Protein AF-A0A6B3HMD3-F1 (afdb_monomer_lite)

Secondary structure (DSSP, 8-state):
-HHHHHHHHHHHHHHHTT--HHHHHHHHHHHHHHHHHHHHHHHHHHHHHHT--SHHHHHHHHHHHHHS-HHHHHHHHHHHH-----

Radius of gyration: 17.98 Å; chains: 1; bounding box: 40×19×48 Å

pLDDT: mean 86.11, std 6.66, range [61.19, 96.38]

Sequence (86 aa):
GCQAIEDAVVLAHALASDADVPAALAAYTESRHRRTTLISRRSRRIGDLARLSHPLAVSARNLAVRATPPAVTSRALDTVLGWQPP

Structure (mmCIF, N/CA/C/O backbone):
data_AF-A0A6B3HMD3-F1
#
_entry.id   AF-A0A6B3HMD3-F1
#
loop_
_atom_site.group_PDB
_atom_site.id
_atom_site.type_symbol
_atom_site.label_atom_id
_atom_site.label_alt_id
_atom_site.label_comp_id
_atom_site.label_asym_id
_atom_site.label_entity_id
_atom_site.label_seq_id
_atom_site.pdbx_PDB_ins_code
_atom_site.Cartn_x
_atom_site.Cartn_y
_atom_site.Cartn_z
_atom_site.occupancy
_atom_site.B_iso_or_equiv
_atom_site.auth_seq_id
_atom_site.auth_comp_id
_atom_site.auth_asym_id
_atom_site.auth_atom_id
_atom_site.pdbx_PDB_model_num
ATOM 1 N N . GLY A 1 1 ? -4.214 9.825 1.911 1.00 61.19 1 GLY A N 1
ATOM 2 C CA . GLY A 1 1 ? -5.621 9.843 1.481 1.00 61.19 1 GLY A CA 1
ATOM 3 C C . GLY A 1 1 ? -6.286 8.534 1.832 1.00 61.19 1 GLY A C 1
ATOM 4 O O . GLY A 1 1 ? -6.720 8.392 2.961 1.00 61.19 1 GLY A O 1
ATOM 5 N N . CYS A 1 2 ? -6.278 7.558 0.921 1.00 82.06 2 CYS A N 1
ATOM 6 C CA . CYS A 1 2 ? -7.052 6.316 1.064 1.00 82.06 2 CYS A CA 1
ATOM 7 C C . CYS A 1 2 ? -6.737 5.505 2.332 1.00 82.06 2 CYS A C 1
ATOM 9 O O . CYS A 1 2 ? -7.657 5.151 3.052 1.00 82.06 2 CYS A O 1
ATOM 11 N N . GLN A 1 3 ? -5.456 5.299 2.669 1.00 82.38 3 GLN A N 1
ATOM 12 C CA . GLN A 1 3 ? -5.076 4.525 3.864 1.00 82.38 3 GLN A CA 1
ATOM 13 C C . GLN A 1 3 ? -5.605 5.134 5.170 1.00 82.38 3 GLN A C 1
ATOM 15 O O . GLN A 1 3 ? -6.093 4.397 6.010 1.00 82.38 3 GLN A O 1
ATOM 20 N N . ALA A 1 4 ? -5.596 6.464 5.304 1.00 82.94 4 ALA A N 1
ATOM 21 C CA . ALA A 1 4 ? -6.126 7.130 6.496 1.00 82.94 4 ALA A CA 1
ATOM 22 C C . ALA A 1 4 ? -7.651 6.968 6.625 1.00 82.94 4 ALA A C 1
ATOM 24 O O . ALA A 1 4 ? -8.165 6.853 7.731 1.00 82.94 4 ALA A O 1
ATOM 25 N N . ILE A 1 5 ? -8.369 6.937 5.496 1.00 86.50 5 ILE A N 1
ATOM 26 C CA . ILE A 1 5 ? -9.819 6.696 5.472 1.00 86.50 5 ILE A CA 1
ATOM 27 C C . ILE A 1 5 ? -10.119 5.234 5.832 1.00 86.50 5 ILE A C 1
ATOM 29 O O . ILE A 1 5 ? -10.982 4.983 6.665 1.00 86.50 5 ILE A O 1
ATOM 33 N N . GLU A 1 6 ? -9.383 4.276 5.259 1.00 84.62 6 GLU A N 1
ATOM 34 C CA . GLU A 1 6 ? -9.497 2.856 5.627 1.00 84.62 6 GLU A CA 1
ATOM 35 C C . GLU A 1 6 ? -9.224 2.636 7.122 1.00 84.62 6 GLU A C 1
ATOM 37 O O . GLU A 1 6 ? -9.959 1.909 7.786 1.00 84.62 6 GLU A O 1
ATOM 42 N N . ASP A 1 7 ? -8.181 3.280 7.654 1.00 85.12 7 ASP A N 1
ATOM 43 C CA . ASP A 1 7 ? -7.788 3.178 9.059 1.00 85.12 7 ASP A CA 1
ATOM 44 C C . ASP A 1 7 ? -8.877 3.736 9.985 1.00 85.12 7 ASP A C 1
ATOM 46 O O . ASP A 1 7 ? -9.202 3.110 10.992 1.00 85.12 7 ASP A O 1
ATOM 50 N N . ALA A 1 8 ? -9.501 4.860 9.613 1.00 86.12 8 ALA A N 1
ATOM 51 C CA . ALA A 1 8 ? -10.618 5.433 10.359 1.00 86.12 8 ALA A CA 1
ATOM 52 C C . ALA A 1 8 ? -11.839 4.496 10.401 1.00 86.12 8 ALA A C 1
ATOM 54 O O . ALA A 1 8 ? -12.438 4.334 11.463 1.00 86.12 8 ALA A O 1
ATOM 55 N N . VAL A 1 9 ? -12.186 3.844 9.282 1.00 88.06 9 VAL A N 1
ATOM 56 C CA . VAL A 1 9 ? -13.307 2.884 9.220 1.00 88.06 9 VAL A CA 1
ATOM 57 C C . VAL A 1 9 ? -13.039 1.661 10.099 1.00 88.06 9 VAL A C 1
ATOM 59 O O . VAL A 1 9 ? -13.904 1.266 10.878 1.00 88.06 9 VAL A O 1
ATOM 62 N N . VAL A 1 10 ? -11.837 1.078 10.023 1.00 85.50 10 VAL A N 1
ATOM 63 C CA . VAL A 1 10 ? -11.486 -0.107 10.827 1.00 85.50 10 VAL A CA 1
ATOM 64 C C . VAL A 1 10 ? -11.412 0.230 12.317 1.00 85.50 10 VAL A C 1
ATOM 66 O O . VAL A 1 10 ? -11.874 -0.554 13.143 1.00 85.50 10 VAL A O 1
ATOM 69 N N . LEU A 1 11 ? -10.877 1.401 12.674 1.00 86.44 11 LEU A N 1
ATOM 70 C CA . LEU A 1 11 ? -10.833 1.853 14.063 1.00 86.44 11 LEU A CA 1
ATOM 71 C C . LEU A 1 11 ? -12.240 2.093 14.627 1.00 86.44 11 LEU A C 1
ATOM 73 O O . LEU A 1 11 ? -12.525 1.665 15.743 1.00 86.44 11 LEU A O 1
ATOM 77 N N . ALA A 1 12 ? -13.127 2.730 13.857 1.00 87.38 12 ALA A N 1
ATOM 78 C CA . ALA A 1 12 ? -14.519 2.927 14.258 1.00 87.38 12 ALA A CA 1
ATOM 79 C C . ALA A 1 12 ? -15.242 1.587 14.475 1.00 87.38 12 ALA A C 1
ATOM 81 O O . ALA A 1 12 ? -15.947 1.432 15.468 1.00 87.38 12 ALA A O 1
ATOM 82 N N . HIS A 1 13 ? -15.016 0.604 13.596 1.00 87.62 13 HIS A N 1
ATOM 83 C CA . HIS A 1 13 ? -15.562 -0.745 13.752 1.00 87.62 13 HIS A CA 1
ATOM 84 C C . HIS A 1 13 ? -15.041 -1.437 15.025 1.00 87.62 13 HIS A C 1
ATOM 86 O O . HIS A 1 13 ? -15.832 -1.980 15.788 1.00 87.62 13 HIS A O 1
ATOM 92 N N . ALA A 1 14 ? -13.734 -1.366 15.302 1.00 86.69 14 ALA A N 1
ATOM 93 C CA . ALA A 1 14 ? -13.136 -1.970 16.499 1.00 86.69 14 ALA A CA 1
ATOM 94 C C . ALA A 1 14 ? -13.629 -1.333 17.814 1.00 86.69 14 ALA A C 1
ATOM 96 O O . ALA A 1 14 ? -13.767 -2.021 18.826 1.00 86.69 14 ALA A O 1
ATOM 97 N N . LEU A 1 15 ? -13.910 -0.027 17.806 1.00 87.94 15 LEU A N 1
ATOM 98 C CA . LEU A 1 15 ? -14.472 0.687 18.958 1.00 87.94 15 LEU A CA 1
ATOM 99 C C . LEU A 1 15 ? -15.968 0.405 19.164 1.00 87.94 15 LEU A C 1
ATOM 101 O O . LEU A 1 15 ? -16.444 0.490 20.290 1.00 87.94 15 LEU A O 1
ATOM 105 N N . ALA A 1 16 ? -16.707 0.058 18.106 1.00 86.88 16 ALA A N 1
ATOM 106 C CA . ALA A 1 16 ? -18.135 -0.255 18.189 1.00 86.88 16 ALA A CA 1
ATOM 107 C C . ALA A 1 16 ? -18.429 -1.606 18.870 1.00 86.88 16 ALA A C 1
ATOM 109 O O . ALA A 1 16 ? -19.554 -1.845 19.296 1.00 86.88 16 ALA A O 1
ATOM 110 N N . SER A 1 17 ? -17.431 -2.484 18.992 1.00 81.06 17 SER A N 1
ATOM 111 C CA . SER A 1 17 ? -17.535 -3.807 19.627 1.00 81.06 17 SER A CA 1
ATOM 112 C C . SER A 1 17 ? -17.446 -3.803 21.170 1.00 81.06 17 SER A C 1
ATOM 114 O O . SER A 1 17 ? -17.051 -4.810 21.750 1.00 81.06 17 SER A O 1
ATOM 116 N N . ASP A 1 18 ? -17.785 -2.690 21.840 1.00 74.69 18 ASP A N 1
ATOM 117 C CA . ASP A 1 18 ? -17.730 -2.504 23.311 1.00 74.69 18 ASP A CA 1
ATOM 118 C C . ASP A 1 18 ? -16.360 -2.821 23.956 1.00 74.69 18 ASP A C 1
ATOM 120 O O . ASP A 1 18 ? -16.248 -3.111 25.149 1.00 74.69 18 ASP A O 1
ATOM 124 N N . ALA A 1 19 ? -15.285 -2.751 23.169 1.00 73.69 19 ALA A N 1
ATOM 125 C CA . ALA A 1 19 ? -13.926 -2.942 23.657 1.00 73.69 19 ALA A CA 1
ATOM 126 C C . ALA A 1 19 ? -13.422 -1.684 24.380 1.00 73.69 19 ALA A C 1
ATOM 128 O O . ALA A 1 19 ? -13.692 -0.555 23.960 1.00 73.69 19 ALA A O 1
ATOM 129 N N . ASP A 1 20 ? -12.623 -1.871 25.435 1.00 87.88 20 ASP A N 1
ATOM 130 C CA . ASP A 1 20 ? -11.859 -0.758 25.992 1.00 87.88 20 ASP A CA 1
ATOM 131 C C . ASP A 1 20 ? -10.922 -0.157 24.920 1.00 87.88 20 ASP A C 1
ATOM 133 O O . ASP A 1 20 ? -10.510 -0.820 23.961 1.00 87.88 20 ASP A O 1
ATOM 137 N N . VAL A 1 21 ? -10.618 1.139 25.040 1.00 87.44 21 VAL A N 1
ATOM 138 C CA . VAL A 1 21 ? -9.833 1.862 24.022 1.00 87.44 21 VAL A CA 1
ATOM 139 C C . VAL A 1 21 ? -8.464 1.201 23.764 1.00 87.44 21 VAL A C 1
ATOM 141 O O . VAL A 1 21 ? -8.100 1.053 22.594 1.00 87.44 21 VAL A O 1
ATOM 144 N N . PRO A 1 22 ? -7.698 0.765 24.786 1.00 89.56 22 PRO A N 1
ATOM 145 C CA . PRO A 1 22 ? -6.450 0.033 24.566 1.00 89.56 22 PRO A CA 1
ATOM 146 C C . PRO A 1 22 ? -6.612 -1.276 23.773 1.00 89.56 22 PRO A C 1
ATOM 148 O O . PRO A 1 22 ? -5.827 -1.535 22.859 1.00 89.56 22 PRO A O 1
ATOM 151 N N . ALA A 1 23 ? -7.627 -2.086 24.074 1.00 85.00 23 ALA A N 1
ATOM 152 C CA . ALA A 1 23 ? -7.911 -3.346 23.396 1.00 85.00 23 ALA A CA 1
ATOM 153 C C . ALA A 1 23 ? -8.376 -3.116 21.954 1.00 85.00 23 ALA A C 1
ATOM 155 O O . ALA A 1 23 ? -7.910 -3.807 21.045 1.00 85.00 23 ALA A O 1
ATOM 156 N N . ALA A 1 24 ? -9.214 -2.103 21.716 1.00 84.62 24 ALA A N 1
ATOM 157 C CA . ALA A 1 24 ? -9.634 -1.708 20.374 1.00 84.62 24 ALA A CA 1
ATOM 158 C C . ALA A 1 24 ? -8.439 -1.264 19.513 1.00 84.62 24 ALA A C 1
ATOM 160 O O . ALA A 1 24 ? -8.326 -1.664 18.353 1.00 84.62 24 ALA A O 1
ATOM 161 N N . LEU A 1 25 ? -7.498 -0.497 20.081 1.00 86.75 25 LEU A N 1
ATOM 162 C CA . LEU A 1 25 ? -6.267 -0.092 19.392 1.00 86.75 25 LEU A CA 1
ATOM 163 C C . LEU A 1 25 ? -5.336 -1.277 19.101 1.00 86.75 25 LEU A C 1
ATOM 165 O O . LEU A 1 25 ? -4.706 -1.308 18.039 1.00 86.75 25 LEU A O 1
ATOM 169 N N . ALA A 1 26 ? -5.251 -2.260 20.001 1.00 86.00 26 ALA A N 1
ATOM 170 C CA . ALA A 1 26 ? -4.472 -3.478 19.783 1.00 86.00 26 ALA A CA 1
ATOM 171 C C . ALA A 1 26 ? -5.071 -4.338 18.656 1.00 86.00 26 ALA A C 1
ATOM 173 O O . ALA A 1 26 ? -4.351 -4.728 17.736 1.00 86.00 26 ALA A O 1
ATOM 174 N N . ALA A 1 27 ? -6.390 -4.556 18.668 1.00 82.81 27 ALA A N 1
ATOM 175 C CA . ALA A 1 27 ? -7.109 -5.270 17.611 1.00 82.81 27 ALA A CA 1
ATOM 176 C C . ALA A 1 27 ? -7.017 -4.547 16.254 1.00 82.81 27 ALA A C 1
ATOM 178 O O . ALA A 1 27 ? -6.727 -5.167 15.226 1.00 82.81 27 ALA A O 1
ATOM 179 N N . TYR A 1 28 ? -7.176 -3.219 16.250 1.00 84.00 28 TYR A N 1
ATOM 180 C CA . TYR A 1 28 ? -6.932 -2.379 15.077 1.00 84.00 28 TYR A CA 1
ATOM 181 C C . TYR A 1 28 ? -5.506 -2.578 14.544 1.00 84.00 28 TYR A C 1
ATOM 183 O O . TYR A 1 28 ? -5.322 -2.848 13.354 1.00 84.00 28 TYR A O 1
ATOM 191 N N . THR A 1 29 ? -4.500 -2.506 15.421 1.00 83.44 29 THR A N 1
ATOM 192 C CA . THR A 1 29 ? -3.092 -2.660 15.040 1.00 83.44 29 THR A CA 1
ATOM 193 C C . THR A 1 29 ? -2.843 -4.033 14.426 1.00 83.44 29 THR A C 1
ATOM 195 O O . THR A 1 29 ? -2.284 -4.099 13.334 1.00 83.44 29 THR A O 1
ATOM 198 N N . GLU A 1 30 ? -3.314 -5.115 15.045 1.00 82.19 30 GLU A N 1
ATOM 199 C CA . GLU A 1 30 ? -3.155 -6.473 14.510 1.00 82.19 30 GLU A CA 1
ATOM 200 C C . GLU A 1 30 ? -3.805 -6.615 13.121 1.00 82.19 30 GLU A C 1
ATOM 202 O O . GLU A 1 30 ? -3.184 -7.110 12.176 1.00 82.19 30 GLU A O 1
ATOM 207 N N . SER A 1 31 ? -5.019 -6.081 12.951 1.00 77.12 31 SER A N 1
ATOM 208 C CA . SER A 1 31 ? -5.755 -6.165 11.683 1.00 77.12 31 SER A CA 1
ATOM 209 C C . SER A 1 31 ? -5.094 -5.383 10.535 1.00 77.12 31 SER A C 1
ATOM 211 O O . SER A 1 31 ? -5.084 -5.836 9.385 1.00 77.12 31 SER A O 1
ATOM 213 N N . ARG A 1 32 ? -4.506 -4.211 10.817 1.00 76.56 32 ARG A N 1
ATOM 214 C CA . ARG A 1 32 ? -3.980 -3.297 9.787 1.00 76.56 32 ARG A CA 1
ATOM 215 C C . ARG A 1 32 ? -2.480 -3.419 9.566 1.00 76.56 32 ARG A C 1
ATOM 217 O O . ARG A 1 32 ? -2.016 -3.205 8.442 1.00 76.56 32 ARG A O 1
ATOM 224 N N . HIS A 1 33 ? -1.709 -3.828 10.573 1.00 77.88 33 HIS A N 1
ATOM 225 C CA . HIS A 1 33 ? -0.245 -3.802 10.531 1.00 77.88 33 HIS A CA 1
ATOM 226 C C . HIS A 1 33 ? 0.328 -4.589 9.345 1.00 77.88 33 HIS A C 1
ATOM 228 O O . HIS A 1 33 ? 1.197 -4.086 8.622 1.00 77.88 33 HIS A O 1
ATOM 234 N N . ARG A 1 34 ? -0.193 -5.793 9.072 1.00 73.25 34 ARG A N 1
ATOM 235 C CA . ARG A 1 34 ? 0.281 -6.627 7.956 1.00 73.25 34 ARG A CA 1
ATOM 236 C C . ARG A 1 34 ? 0.029 -5.970 6.595 1.00 73.25 34 ARG A C 1
ATOM 238 O O . ARG A 1 34 ? 0.942 -5.919 5.767 1.00 73.25 34 ARG A O 1
ATOM 245 N N . ARG A 1 35 ? -1.179 -5.445 6.357 1.00 73.25 35 ARG A N 1
ATOM 246 C CA . ARG A 1 35 ? -1.561 -4.841 5.066 1.00 73.25 35 ARG A CA 1
ATOM 247 C C . ARG A 1 35 ? -0.834 -3.515 4.840 1.00 73.25 35 ARG A C 1
ATOM 249 O O . ARG A 1 35 ? -0.199 -3.344 3.797 1.00 73.25 35 ARG A O 1
ATOM 256 N N . THR A 1 36 ? -0.833 -2.631 5.835 1.00 78.00 36 THR A N 1
ATOM 257 C CA . THR A 1 36 ? -0.189 -1.313 5.746 1.00 78.00 36 THR A CA 1
ATOM 258 C C . THR A 1 36 ? 1.323 -1.446 5.552 1.00 78.00 36 THR A C 1
ATOM 260 O O . THR A 1 36 ? 1.913 -0.758 4.714 1.00 78.00 36 THR A O 1
ATOM 263 N N . THR A 1 37 ? 1.967 -2.403 6.230 1.00 80.94 37 THR A N 1
ATOM 264 C CA . THR A 1 37 ? 3.408 -2.656 6.071 1.00 80.94 37 THR A CA 1
ATOM 265 C C . THR A 1 37 ? 3.757 -3.133 4.663 1.00 80.94 37 THR A C 1
ATOM 267 O O . THR A 1 37 ? 4.750 -2.675 4.087 1.00 80.94 37 THR A O 1
ATOM 270 N N . LEU A 1 38 ? 2.953 -4.026 4.080 1.00 82.88 38 LEU A N 1
ATOM 271 C CA . LEU A 1 38 ? 3.167 -4.518 2.717 1.00 82.88 38 LEU A CA 1
ATOM 272 C C . LEU A 1 38 ? 3.038 -3.394 1.686 1.00 82.88 38 LEU A C 1
ATOM 274 O O . LEU A 1 38 ? 3.936 -3.229 0.855 1.00 82.88 38 LEU A O 1
ATOM 278 N N . ILE A 1 39 ? 1.977 -2.587 1.775 1.00 83.50 39 ILE A N 1
ATOM 279 C CA . ILE A 1 39 ? 1.752 -1.446 0.876 1.00 83.50 39 ILE A CA 1
ATOM 280 C C . ILE A 1 39 ? 2.902 -0.442 1.009 1.00 83.50 39 ILE A C 1
ATOM 282 O O . ILE A 1 39 ? 3.514 -0.062 0.013 1.00 83.50 39 ILE A O 1
ATOM 286 N N . SER A 1 40 ? 3.281 -0.088 2.238 1.00 85.06 40 SER A N 1
ATOM 287 C CA . SER A 1 40 ? 4.361 0.864 2.511 1.00 85.06 40 SER A CA 1
ATOM 288 C C . SER A 1 40 ? 5.719 0.388 1.970 1.00 85.06 40 SER A C 1
ATOM 290 O O . SER A 1 40 ? 6.443 1.147 1.321 1.00 85.06 40 SER A O 1
ATOM 292 N N . ARG A 1 41 ? 6.067 -0.895 2.160 1.00 87.38 41 ARG A N 1
ATOM 293 C CA . ARG A 1 41 ? 7.299 -1.490 1.605 1.00 87.38 41 ARG A CA 1
ATOM 294 C C . ARG A 1 41 ? 7.287 -1.509 0.077 1.00 87.38 41 ARG A C 1
ATOM 296 O O . ARG A 1 41 ? 8.318 -1.238 -0.537 1.00 87.38 41 ARG A O 1
ATOM 303 N N . ARG A 1 42 ? 6.142 -1.816 -0.535 1.00 85.81 42 ARG A N 1
ATOM 304 C CA . ARG A 1 42 ? 5.990 -1.834 -1.993 1.00 85.81 42 ARG A CA 1
ATOM 305 C C . ARG A 1 42 ? 6.148 -0.438 -2.591 1.00 85.81 42 ARG A C 1
ATOM 307 O O . ARG A 1 42 ? 6.916 -0.283 -3.537 1.00 85.81 42 ARG A O 1
ATOM 314 N N . SER A 1 43 ? 5.501 0.567 -2.003 1.00 86.19 43 SER A N 1
ATOM 315 C CA . SER A 1 43 ? 5.625 1.966 -2.426 1.00 86.19 43 SER A CA 1
ATOM 316 C C . SER A 1 43 ? 7.063 2.466 -2.328 1.00 86.19 43 SER A C 1
ATOM 318 O O . SER A 1 43 ? 7.548 3.086 -3.271 1.00 86.19 43 SER A O 1
ATOM 320 N N . ARG A 1 44 ? 7.781 2.132 -1.242 1.00 88.94 44 ARG A N 1
ATOM 321 C CA . ARG A 1 44 ? 9.213 2.455 -1.107 1.00 88.94 44 ARG A CA 1
ATOM 322 C C . ARG A 1 44 ? 10.040 1.876 -2.254 1.00 88.94 44 ARG A C 1
ATOM 324 O O . ARG A 1 44 ? 10.714 2.631 -2.940 1.00 88.94 44 ARG A O 1
ATOM 331 N N . ARG A 1 45 ? 9.906 0.574 -2.536 1.00 89.62 45 ARG A N 1
ATOM 332 C CA . ARG A 1 45 ? 10.643 -0.082 -3.634 1.00 89.62 45 ARG A CA 1
ATOM 333 C C . ARG A 1 45 ? 10.353 0.543 -4.998 1.00 89.62 45 ARG A C 1
ATOM 335 O O . ARG A 1 45 ? 11.276 0.757 -5.775 1.00 89.62 45 ARG A O 1
ATOM 342 N N . ILE A 1 46 ? 9.086 0.842 -5.293 1.00 90.19 46 ILE A N 1
ATOM 343 C CA . ILE A 1 46 ? 8.710 1.514 -6.547 1.00 90.19 46 ILE A CA 1
ATOM 344 C C . ILE A 1 46 ? 9.350 2.903 -6.610 1.00 90.19 46 ILE A C 1
ATOM 346 O O . ILE A 1 46 ? 9.918 3.265 -7.637 1.00 90.19 46 ILE A O 1
ATOM 350 N N . GLY A 1 47 ? 9.312 3.653 -5.507 1.00 89.12 47 GLY A N 1
ATOM 351 C CA . GLY A 1 47 ? 9.977 4.945 -5.397 1.00 89.12 47 GLY A CA 1
ATOM 352 C C . GLY A 1 47 ? 11.485 4.850 -5.632 1.00 89.12 47 GLY A C 1
ATOM 353 O O . GLY A 1 47 ? 12.038 5.681 -6.344 1.00 89.12 47 GLY A O 1
ATOM 354 N N . ASP A 1 48 ? 12.155 3.843 -5.077 1.00 91.75 48 ASP A N 1
ATOM 355 C CA . ASP A 1 48 ? 13.597 3.634 -5.255 1.00 91.75 48 ASP A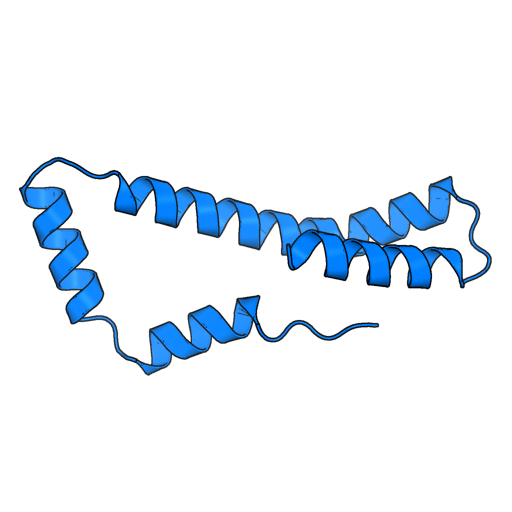 CA 1
ATOM 356 C C . ASP A 1 48 ? 13.939 3.329 -6.722 1.00 91.75 48 ASP A C 1
ATOM 358 O O . ASP A 1 48 ? 14.848 3.936 -7.287 1.00 91.75 48 ASP A O 1
ATOM 362 N N . LEU A 1 49 ? 13.149 2.471 -7.381 1.00 91.12 49 LEU A N 1
ATOM 363 C CA . LEU A 1 49 ? 13.282 2.181 -8.816 1.00 91.12 49 LEU A CA 1
ATOM 364 C C . LEU A 1 49 ? 13.015 3.413 -9.695 1.00 91.12 49 LEU A C 1
ATOM 366 O O . LEU A 1 49 ? 13.670 3.612 -10.725 1.00 91.12 49 LEU A O 1
ATOM 370 N N . ALA A 1 50 ? 12.055 4.249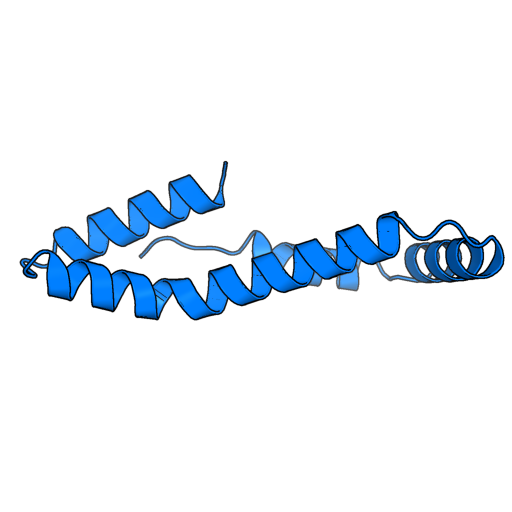 -9.300 1.00 89.88 50 ALA A N 1
ATOM 371 C CA . ALA A 1 50 ? 11.730 5.482 -10.006 1.00 89.88 50 ALA A CA 1
ATOM 372 C C . ALA A 1 50 ? 12.873 6.508 -9.931 1.00 89.88 50 ALA A C 1
ATOM 374 O O . ALA A 1 50 ? 13.075 7.248 -10.892 1.00 89.88 50 ALA A O 1
ATOM 375 N N . ARG A 1 51 ? 13.654 6.504 -8.840 1.00 92.31 51 ARG A N 1
ATOM 376 C CA . ARG A 1 51 ? 14.805 7.400 -8.630 1.00 92.31 51 ARG A CA 1
ATOM 377 C C . ARG A 1 51 ? 16.122 6.907 -9.242 1.00 92.31 51 ARG A C 1
ATOM 379 O O . ARG A 1 51 ? 17.120 7.615 -9.145 1.00 92.31 51 ARG A O 1
ATOM 386 N N . LEU A 1 52 ? 16.155 5.730 -9.875 1.00 93.12 52 LEU A N 1
ATOM 387 C CA . LEU A 1 52 ? 17.334 5.274 -10.622 1.00 93.12 52 LEU A CA 1
ATOM 388 C C . LEU A 1 52 ? 17.723 6.302 -11.694 1.00 93.12 52 LEU A C 1
ATOM 390 O O . LEU A 1 52 ? 16.894 6.666 -12.525 1.00 93.12 52 LEU A O 1
ATOM 394 N N . SER A 1 53 ? 18.989 6.720 -11.691 1.00 93.75 53 SER A N 1
ATOM 395 C CA . SER A 1 53 ? 19.538 7.719 -12.621 1.00 93.75 53 SER A CA 1
ATOM 396 C C . SER A 1 53 ? 20.578 7.150 -13.590 1.00 93.75 53 SER A C 1
ATOM 398 O O . SER A 1 53 ? 20.796 7.718 -14.657 1.00 93.75 53 SER A O 1
ATOM 400 N N . HIS A 1 54 ? 21.204 6.014 -13.261 1.00 96.38 54 HIS A N 1
ATOM 401 C CA . HIS A 1 54 ? 22.224 5.411 -14.117 1.00 96.38 54 HIS A CA 1
ATOM 402 C C . HIS A 1 54 ? 21.615 4.947 -15.461 1.00 96.38 54 HIS A C 1
ATOM 404 O O . HIS A 1 54 ? 20.653 4.169 -15.435 1.00 96.38 54 HIS A O 1
ATOM 410 N N . PRO A 1 55 ? 22.169 5.329 -16.632 1.00 93.44 55 PRO A N 1
ATOM 411 C CA . PRO A 1 55 ? 21.540 5.092 -17.940 1.00 93.44 55 PRO A CA 1
ATOM 412 C C . PRO A 1 55 ? 21.192 3.627 -18.231 1.00 93.44 55 PRO A C 1
ATOM 414 O O . PRO A 1 55 ? 20.113 3.327 -18.749 1.00 93.44 55 PRO A O 1
ATOM 417 N N . LEU A 1 56 ? 22.068 2.693 -17.844 1.00 96.00 56 LEU A N 1
ATOM 418 C CA . LEU A 1 56 ? 21.808 1.256 -18.003 1.00 96.00 56 LEU A CA 1
ATOM 419 C C . LEU A 1 56 ? 20.656 0.769 -17.112 1.00 96.00 56 LEU A C 1
ATOM 421 O O . LEU A 1 56 ? 19.801 0.013 -17.567 1.00 96.00 56 LEU A O 1
ATOM 425 N N . ALA A 1 57 ? 20.589 1.243 -15.865 1.00 93.44 57 ALA A N 1
ATOM 426 C CA . ALA A 1 57 ? 19.539 0.864 -14.924 1.00 93.44 57 ALA A CA 1
ATOM 427 C C . ALA A 1 57 ? 18.174 1.421 -15.360 1.00 93.44 57 ALA A C 1
ATOM 429 O O . ALA A 1 57 ? 17.162 0.724 -15.295 1.00 93.44 57 ALA A O 1
ATOM 430 N N . VAL A 1 58 ? 18.153 2.651 -15.881 1.00 94.94 58 VAL A N 1
ATOM 431 C CA . VAL A 1 58 ? 16.959 3.268 -16.475 1.00 94.94 58 VAL A CA 1
ATOM 432 C C . VAL A 1 58 ? 16.501 2.493 -17.712 1.00 94.94 58 VAL A C 1
ATOM 434 O O . VAL A 1 58 ? 15.313 2.203 -17.848 1.00 94.94 58 VAL A O 1
ATOM 437 N N . SER A 1 59 ? 17.428 2.104 -18.590 1.00 95.75 59 SER A N 1
ATOM 438 C CA . SER A 1 59 ? 17.114 1.347 -19.809 1.00 95.75 59 SER A CA 1
ATOM 439 C C . SER A 1 59 ? 16.526 -0.028 -19.489 1.00 95.75 59 SER A C 1
ATOM 441 O O . SER A 1 59 ? 15.487 -0.394 -20.043 1.00 95.75 59 SER A O 1
ATOM 443 N N . ALA A 1 60 ? 17.129 -0.745 -18.535 1.00 95.94 60 ALA A N 1
ATOM 444 C CA . ALA A 1 60 ? 16.621 -2.018 -18.034 1.00 95.94 60 ALA A CA 1
ATOM 445 C C . ALA A 1 60 ? 15.226 -1.867 -17.403 1.00 95.94 60 ALA A C 1
ATOM 447 O O . ALA A 1 60 ? 14.313 -2.616 -17.750 1.00 95.94 60 ALA A O 1
ATOM 448 N N . ARG A 1 61 ? 15.020 -0.856 -16.543 1.00 93.75 61 ARG A N 1
ATOM 449 C CA . ARG A 1 61 ? 13.710 -0.562 -15.936 1.00 93.75 61 ARG A CA 1
ATOM 450 C C . ARG A 1 61 ? 12.650 -0.271 -16.998 1.00 93.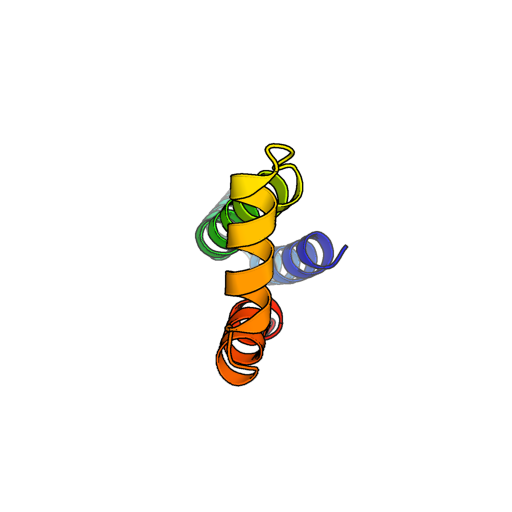75 61 ARG A C 1
ATOM 452 O O . ARG A 1 61 ? 11.555 -0.818 -16.930 1.00 93.75 61 ARG A O 1
ATOM 459 N N . ASN A 1 62 ? 12.968 0.549 -17.994 1.00 95.69 62 ASN A N 1
ATOM 460 C CA . ASN A 1 62 ? 12.035 0.889 -19.066 1.00 95.69 62 ASN A CA 1
ATOM 461 C C . ASN A 1 62 ? 11.677 -0.329 -19.927 1.00 95.69 62 ASN A C 1
ATOM 463 O O . ASN A 1 62 ? 10.521 -0.480 -20.319 1.00 95.69 62 ASN A O 1
ATOM 467 N N . LEU A 1 63 ? 12.643 -1.207 -20.212 1.00 96.00 63 LEU A N 1
ATOM 468 C CA . LEU A 1 63 ? 12.378 -2.455 -20.923 1.00 96.00 63 LEU A CA 1
ATOM 469 C C . LEU A 1 63 ? 11.485 -3.387 -20.097 1.00 96.00 63 LEU A C 1
ATOM 471 O O . LEU A 1 63 ? 10.503 -3.891 -20.628 1.00 96.00 63 LEU A O 1
ATOM 475 N N . ALA A 1 64 ? 11.776 -3.556 -18.806 1.00 94.00 64 ALA A N 1
ATOM 476 C CA . ALA A 1 64 ? 10.966 -4.371 -17.907 1.00 94.00 64 ALA A CA 1
ATOM 477 C C . ALA A 1 64 ? 9.517 -3.867 -17.824 1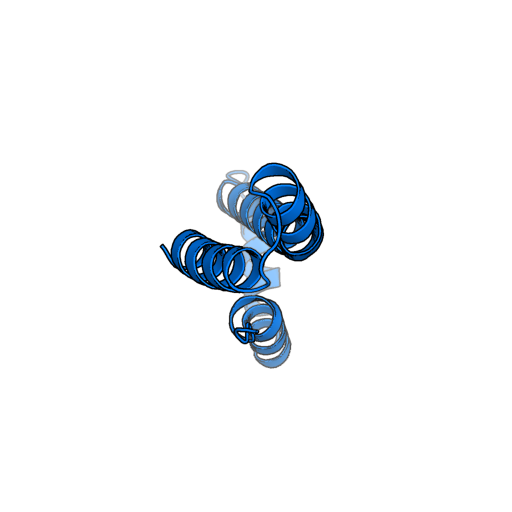.00 94.00 64 ALA A C 1
ATOM 479 O O . ALA A 1 64 ? 8.587 -4.661 -17.932 1.00 94.00 64 ALA A O 1
ATOM 480 N N . VAL A 1 65 ? 9.312 -2.549 -17.711 1.00 93.44 65 VAL A N 1
ATOM 481 C CA . VAL A 1 65 ? 7.970 -1.943 -17.728 1.00 93.44 65 VAL A CA 1
ATOM 482 C C . VAL A 1 65 ? 7.255 -2.232 -19.049 1.00 93.44 65 VAL A C 1
ATOM 484 O O . VAL A 1 65 ? 6.114 -2.680 -19.025 1.00 93.44 65 VAL A O 1
ATOM 487 N N . ARG A 1 66 ? 7.920 -2.047 -20.198 1.00 94.00 66 ARG A N 1
ATOM 488 C CA . ARG A 1 66 ? 7.329 -2.336 -21.520 1.00 94.00 66 ARG A CA 1
ATOM 489 C C . ARG A 1 66 ? 7.009 -3.814 -21.732 1.00 94.00 66 ARG A C 1
ATOM 491 O O . ARG A 1 66 ? 6.031 -4.129 -22.394 1.00 94.00 66 ARG A O 1
ATOM 498 N N . ALA A 1 67 ? 7.833 -4.704 -21.190 1.00 96.12 67 ALA A N 1
ATOM 499 C CA . ALA A 1 67 ? 7.642 -6.145 -21.286 1.00 96.12 67 ALA A CA 1
ATOM 500 C C . ALA A 1 67 ? 6.618 -6.682 -20.271 1.00 96.12 67 ALA A C 1
ATOM 502 O O . ALA A 1 67 ? 6.231 -7.844 -20.362 1.00 96.12 67 ALA A O 1
ATOM 503 N N . THR A 1 68 ? 6.186 -5.870 -19.298 1.00 93.75 68 THR A N 1
ATOM 504 C CA . THR A 1 68 ? 5.226 -6.295 -18.274 1.00 93.75 68 THR A CA 1
ATOM 505 C C . THR A 1 68 ? 3.833 -6.446 -18.893 1.00 93.75 68 THR A C 1
ATOM 507 O O . THR A 1 68 ? 3.273 -5.457 -19.368 1.00 93.75 68 THR A O 1
ATOM 510 N N . PRO A 1 69 ? 3.223 -7.646 -18.860 1.00 95.00 69 PRO A N 1
ATOM 511 C CA . PRO A 1 69 ? 1.884 -7.841 -19.401 1.00 95.00 69 PRO A CA 1
ATOM 512 C C . PRO A 1 69 ? 0.825 -7.040 -18.620 1.00 95.00 69 PRO A C 1
ATOM 514 O O . PRO A 1 69 ? 0.904 -6.979 -17.388 1.00 95.00 69 PRO A O 1
ATOM 517 N N . PRO A 1 70 ? -0.233 -6.523 -19.277 1.00 90.75 70 PRO A N 1
ATOM 518 C CA . PRO A 1 70 ? -1.303 -5.778 -18.605 1.00 90.75 70 PRO A CA 1
ATOM 519 C C . PRO A 1 70 ? -1.953 -6.540 -17.442 1.00 90.75 70 PRO A C 1
ATOM 521 O O . PRO A 1 70 ? -2.256 -5.944 -16.413 1.00 90.75 70 PRO A O 1
ATOM 524 N N . ALA A 1 71 ? -2.088 -7.864 -17.567 1.00 90.75 71 ALA A N 1
ATOM 525 C CA . ALA A 1 71 ? -2.645 -8.732 -16.527 1.00 90.75 71 ALA A CA 1
ATOM 526 C C . ALA A 1 71 ? -1.806 -8.765 -15.232 1.00 90.75 71 ALA A C 1
ATOM 528 O O . ALA A 1 71 ? -2.334 -8.968 -14.139 1.00 90.75 71 ALA A O 1
ATOM 529 N N . VAL A 1 72 ? -0.487 -8.570 -15.334 1.00 89.44 72 VAL A N 1
ATOM 530 C CA . VAL A 1 72 ? 0.392 -8.480 -14.158 1.00 89.44 72 VAL A CA 1
ATOM 531 C C . VAL A 1 72 ? 0.171 -7.145 -13.456 1.00 89.44 72 VAL A C 1
ATOM 533 O O . VAL A 1 72 ? 0.070 -7.105 -12.230 1.00 89.44 72 VAL A O 1
ATOM 536 N N . THR A 1 73 ? 0.037 -6.067 -14.230 1.00 87.25 73 THR A N 1
ATOM 537 C CA . THR A 1 73 ? -0.274 -4.730 -13.716 1.00 87.25 73 THR A CA 1
ATOM 538 C C . THR A 1 73 ? -1.655 -4.685 -13.061 1.00 87.25 73 THR A C 1
ATOM 540 O O . THR A 1 73 ? -1.777 -4.146 -11.965 1.00 87.25 73 THR A O 1
ATOM 543 N N . SER A 1 74 ? -2.679 -5.295 -13.663 1.00 88.00 74 SER A N 1
ATOM 544 C CA . SER A 1 74 ? -4.024 -5.339 -13.077 1.00 88.00 74 SER A CA 1
ATOM 545 C C . SER A 1 74 ? -4.037 -6.121 -11.765 1.00 88.00 74 SER A C 1
ATOM 547 O O . SER A 1 74 ? -4.407 -5.564 -10.739 1.00 88.00 74 SER A O 1
ATOM 549 N N . ARG A 1 75 ? -3.484 -7.343 -11.738 1.00 86.44 75 ARG A N 1
ATOM 550 C CA . ARG A 1 75 ? -3.369 -8.142 -10.505 1.00 86.44 75 ARG A CA 1
ATOM 551 C C . ARG A 1 75 ? -2.588 -7.400 -9.418 1.00 86.44 75 ARG A C 1
ATOM 553 O O . ARG A 1 75 ? -2.910 -7.474 -8.233 1.00 86.44 75 ARG A O 1
ATOM 560 N N . ALA A 1 76 ? -1.544 -6.673 -9.808 1.00 83.62 76 ALA A N 1
ATOM 561 C CA . ALA A 1 76 ? -0.785 -5.823 -8.905 1.00 83.62 76 ALA A CA 1
ATOM 562 C C . ALA A 1 76 ? -1.643 -4.711 -8.283 1.00 83.62 76 ALA A C 1
ATOM 564 O O . ALA A 1 76 ? -1.477 -4.448 -7.090 1.00 83.62 76 ALA A O 1
ATOM 565 N N . LEU A 1 77 ? -2.527 -4.083 -9.057 1.00 84.12 77 LEU A N 1
ATOM 566 C CA . LEU A 1 77 ? -3.449 -3.049 -8.590 1.00 84.12 77 LEU A CA 1
ATOM 567 C C . LEU A 1 77 ? -4.582 -3.632 -7.742 1.00 84.12 77 LEU A C 1
ATOM 569 O O . LEU A 1 77 ? -4.879 -3.057 -6.701 1.00 84.12 77 LEU A O 1
ATOM 573 N N . ASP A 1 78 ? -5.125 -4.798 -8.094 1.00 84.62 78 ASP A N 1
ATOM 574 C CA . ASP A 1 78 ? -6.192 -5.470 -7.337 1.00 84.62 78 ASP A CA 1
ATOM 575 C C . ASP A 1 78 ? -5.779 -5.742 -5.888 1.00 84.62 78 ASP A C 1
ATOM 577 O O . ASP A 1 78 ? -6.561 -5.547 -4.962 1.00 84.62 78 ASP A O 1
ATOM 581 N N . THR A 1 79 ? -4.514 -6.105 -5.645 1.00 77.94 79 THR A N 1
ATOM 582 C CA . THR A 1 79 ? -4.024 -6.284 -4.263 1.00 77.94 79 THR A CA 1
ATOM 583 C C . THR A 1 79 ? -4.107 -5.009 -3.413 1.00 77.94 79 THR A C 1
ATOM 585 O O . THR A 1 79 ? -4.202 -5.095 -2.188 1.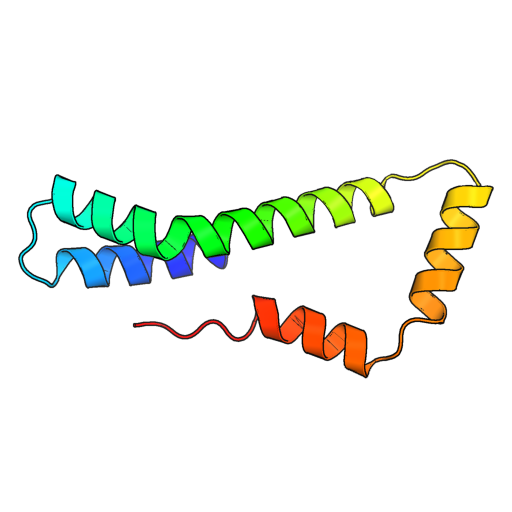00 77.94 79 THR A O 1
ATOM 588 N N . VAL A 1 80 ? -4.086 -3.831 -4.044 1.00 79.94 80 VAL A N 1
ATOM 589 C CA . VAL A 1 80 ? -4.164 -2.522 -3.381 1.00 79.94 80 VAL A CA 1
ATOM 590 C C . VAL A 1 80 ? -5.606 -2.015 -3.350 1.00 79.94 80 VAL A C 1
ATOM 592 O O . VAL A 1 80 ? -6.080 -1.639 -2.282 1.00 79.94 80 VAL A O 1
ATOM 595 N N . LEU A 1 81 ? -6.296 -2.050 -4.494 1.00 82.38 81 LEU A N 1
ATOM 596 C CA . LEU A 1 81 ? -7.639 -1.501 -4.699 1.00 82.38 81 LEU A CA 1
ATOM 597 C C . LEU A 1 81 ? -8.760 -2.420 -4.206 1.00 82.38 81 LEU A C 1
ATOM 599 O O . LEU A 1 81 ? -9.824 -1.929 -3.852 1.00 82.38 81 LEU A O 1
ATOM 603 N N . GLY A 1 82 ? -8.529 -3.730 -4.128 1.00 80.75 82 GLY A N 1
ATOM 604 C CA . GLY A 1 82 ? -9.498 -4.722 -3.652 1.00 80.75 82 GLY A CA 1
ATOM 605 C C . GLY A 1 82 ? -9.678 -4.735 -2.133 1.00 80.75 82 GLY A C 1
ATOM 606 O O . GLY A 1 82 ? -9.913 -5.792 -1.554 1.00 80.75 82 GLY A O 1
ATOM 607 N N . TRP A 1 83 ? -9.483 -3.599 -1.461 1.00 80.00 83 TRP A N 1
ATOM 608 C CA . TRP A 1 83 ? -9.821 -3.482 -0.047 1.00 80.00 83 TRP A CA 1
ATOM 609 C C . TRP A 1 83 ? -11.344 -3.484 0.120 1.00 80.00 83 TRP A C 1
ATOM 611 O O . TRP A 1 83 ? -12.051 -2.820 -0.636 1.00 80.00 83 TRP A O 1
ATOM 621 N N . GLN A 1 84 ? -11.835 -4.217 1.118 1.00 78.50 84 GLN A N 1
ATOM 622 C CA . GLN A 1 84 ? -13.238 -4.215 1.521 1.00 78.50 84 GLN A CA 1
ATOM 623 C C . GLN A 1 84 ? -13.330 -3.861 3.012 1.00 78.50 84 GLN A C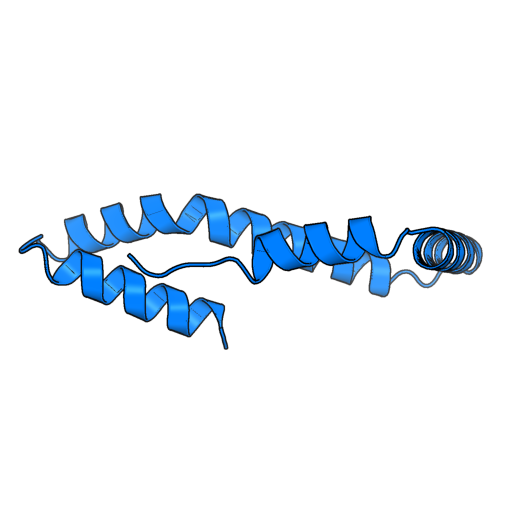 1
ATOM 625 O O . GLN A 1 84 ? -12.499 -4.350 3.787 1.00 78.50 84 GLN A O 1
ATOM 630 N N . PRO A 1 85 ? -14.280 -2.994 3.404 1.00 74.94 85 PRO A N 1
ATOM 631 C CA . PRO A 1 85 ? -14.505 -2.663 4.805 1.00 74.94 85 PRO A CA 1
ATOM 632 C C . PRO A 1 85 ? -15.062 -3.874 5.580 1.00 74.94 85 PRO A C 1
ATOM 634 O O . PRO A 1 85 ? -15.718 -4.720 4.965 1.00 74.94 85 PRO A O 1
ATOM 637 N N . PRO A 1 86 ? -14.777 -3.966 6.893 1.00 74.25 86 PRO A N 1
ATOM 638 C CA . PRO A 1 86 ? -15.416 -4.925 7.793 1.00 74.25 86 PRO A CA 1
ATOM 639 C C . PRO A 1 86 ? -16.895 -4.602 8.047 1.00 74.25 86 PRO A C 1
ATOM 641 O O . PRO A 1 86 ? -17.279 -3.414 7.922 1.00 74.25 86 PRO A O 1
#

Foldseek 3Di:
DVVVVLLVLQLVVLVVVVDDNVVSVVVSCVVCVVLVVVVVVVVVVVVVLVPDDPPVSVVVSVVCVVPDDVVNVVVVVCSVPVDDGD